Protein 7AL2 (pdb70)

B-factor: mean 61.24, std 10.61, range [46.55, 94.57]

Solvent-accessible surface area: 5671 Å² total; per-residue (Å²): 129,107,100,43,135,39,103,1,109,69,86,112,38,6,70,88,5,39,56,16,1,58,139,88,56,5,8,0,38,4,9,0,10,51,0,36,160,93,27,86,75,29,8,146,49,4,3,67,53,3,81,96,4,59,92,104,116,38,6,64,0,18,14,57,45,102,84,106,81,91,0,43,0,20,0,0,5,158,78,58,80,51,100,144,235,117,151,9,99,3,37,73,22,103,168

Secondary structure (DSSP, 8-state):
---EEE---SHHHHHHHHHIIIII---EEEE-HHHHHH-HHHHHHHHHHHHHHHHHH--EEEEEEEETTEEEEEEE-TT------/---TT-S-B-

InterPro domains:
  IPR038594 SepF-like superfamily [G3DSA:3.30.110.150] (62-149)

Structure (mmCIF, N/CA/C/O backbone):
data_7AL2
#
_entry.id   7AL2
#
_cell.length_a   64.847
_cell.length_b   64.847
_cell.length_c   107.924
_cell.angle_alpha   90
_cell.angle_beta   90
_cell.angle_gamma   120
#
_symmetry.space_group_name_H-M   'P 61 2 2'
#
loop_
_entity.id
_entity.type
_entity.pdbx_description
1 polymer 'Cell division protein SepF'
2 polymer 'Cell division protein FtsZ'
#
loop_
_atom_site.group_PDB
_atom_site.id
_atom_site.type_symbol
_atom_site.label_atom_id
_atom_site.label_alt_id
_atom_site.label_comp_id
_atom_site.label_asym_id
_atom_site.label_entity_id
_atom_site.label_seq_id
_atom_site.pdbx_PDB_ins_code
_atom_site.Cartn_x
_atom_site.Cartn_y
_atom_site.Cartn_z
_atom_site.occupancy
_atom_site.B_iso_or_equiv
_atom_site.auth_seq_id
_atom_site.auth_comp_id
_atom_site.auth_asym_id
_atom_site.auth_atom_id
_atom_site.pdbx_PDB_model_num
ATOM 1 N N . TYR A 1 12 ? 32.545 -23.072 -9.076 1 58.41 65 TYR A N 1
ATOM 2 C CA . TYR A 1 12 ? 31.586 -23.114 -7.954 1 59.46 65 TYR A CA 1
ATOM 3 C C . TYR A 1 12 ? 30.078 -23.213 -8.41 1 59.09 65 TYR A C 1
ATOM 4 O O . TYR A 1 12 ? 29.779 -23.613 -9.541 1 59.1 65 TYR A O 1
ATOM 6 N N . GLU A 1 13 ? 29.148 -22.914 -7.481 1 58 66 GLU A N 1
ATOM 7 C CA . GLU A 1 13 ? 27.719 -22.91 -7.718 1 57.4 66 GLU A CA 1
ATOM 8 C C . GLU A 1 13 ? 27.144 -21.632 -7.135 1 55.58 66 GLU A C 1
ATOM 9 O O . GLU A 1 13 ? 27.713 -21.053 -6.217 1 55.61 66 GLU A O 1
ATOM 15 N N . ILE A 1 14 ? 26.011 -21.195 -7.661 1 53.98 67 ILE A N 1
ATOM 16 C CA . ILE A 1 14 ? 25.264 -20.06 -7.13 1 52.79 67 ILE A CA 1
ATOM 17 C C . ILE A 1 14 ? 23.951 -20.7 -6.709 1 52.55 67 ILE A C 1
ATOM 18 O O . ILE A 1 14 ? 23.283 -21.309 -7.541 1 52.88 67 ILE A O 1
ATOM 23 N N . MET A 1 15 ? 23.619 -20.646 -5.42 1 51.93 68 MET A N 1
ATOM 24 C CA . MET A 1 15 ? 22.394 -21.253 -4.916 1 51.99 68 MET A CA 1
ATOM 25 C C . MET A 1 15 ? 21.254 -20.262 -4.945 1 51.88 68 MET A C 1
ATOM 26 O O . MET A 1 15 ? 21.464 -19.077 -4.766 1 51.61 68 MET A O 1
ATOM 31 N N . LEU A 1 16 ? 20.041 -20.743 -5.167 1 52.13 69 LEU A N 1
ATOM 32 C CA . LEU A 1 16 ? 18.863 -19.886 -5.269 1 52.55 69 LEU A CA 1
ATOM 33 C C . LEU A 1 16 ? 17.831 -20.382 -4.257 1 52.74 69 LEU A C 1
ATOM 34 O O . LEU A 1 16 ? 17.512 -21.56 -4.261 1 52.95 69 LEU A O 1
ATOM 39 N N . ILE A 1 17 ? 17.369 -19.521 -3.339 1 52.48 70 ILE A N 1
ATOM 40 C CA . ILE A 1 17 ? 16.464 -19.964 -2.279 1 52.58 70 ILE A CA 1
ATOM 41 C C . ILE A 1 17 ? 15.532 -18.86 -1.815 1 54.39 70 ILE A C 1
ATOM 42 O O . ILE A 1 17 ? 15.893 -17.69 -1.834 1 55.04 70 ILE A O 1
ATOM 47 N N . ARG A 1 18 ? 14.337 -19.23 -1.369 1 54.91 71 ARG A N 1
ATOM 48 C CA . ARG A 1 18 ? 13.417 -18.298 -0.742 1 55.87 71 ARG A CA 1
ATOM 49 C C . ARG A 1 18 ? 13.243 -18.836 0.686 1 56.43 71 ARG A C 1
ATOM 50 O O . ARG A 1 18 ? 12.404 -19.707 0.904 1 57.72 71 ARG A O 1
ATOM 58 N N . PRO A 1 19 ? 14.086 -18.424 1.644 1 55.63 72 PRO A N 1
ATOM 59 C CA . PRO A 1 19 ? 13.979 -18.977 3.009 1 55.66 72 PRO A CA 1
ATOM 60 C C . PRO A 1 19 ? 12.598 -18.886 3.676 1 56.01 72 PRO A C 1
ATOM 61 O O . PRO A 1 19 ? 11.911 -17.861 3.588 1 56.52 72 PRO A O 1
ATOM 65 N N . LYS A 1 20 ? 12.183 -19.985 4.324 1 55.53 73 LYS A N 1
ATOM 66 C CA . LYS A 1 20 ? 10.91 -20.054 5.035 1 55.98 73 LYS A CA 1
ATOM 67 C C . LYS A 1 20 ? 11.083 -20.398 6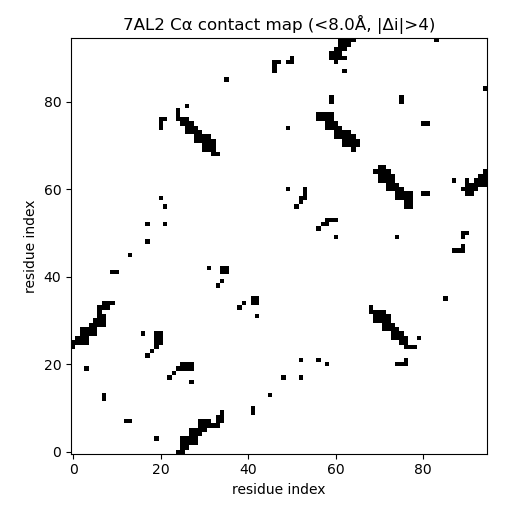.515 1 56.7 73 LYS A C 1
ATOM 68 O O . LYS A 1 20 ? 10.202 -20.085 7.327 1 57.96 73 LYS A O 1
ATOM 74 N N . THR A 1 21 ? 12.172 -21.104 6.868 1 55.54 74 THR A N 1
ATOM 75 C CA . THR A 1 21 ? 12.406 -21.554 8.237 1 55.06 74 THR A CA 1
ATOM 76 C C . THR A 1 21 ? 13.822 -21.168 8.728 1 55.05 74 THR A C 1
ATOM 77 O O . THR A 1 21 ? 14.634 -20.671 7.944 1 55.6 74 THR A O 1
ATOM 81 N N . ILE A 1 22 ? 14.121 -21.4 10.02 1 54.34 75 ILE A N 1
ATOM 82 C CA . ILE A 1 22 ? 15.459 -21.15 10.546 1 54.32 75 ILE A CA 1
ATOM 83 C C . ILE A 1 22 ? 16.476 -22.109 9.886 1 53.93 75 ILE A C 1
ATOM 84 O O . ILE A 1 22 ? 17.599 -21.69 9.614 1 54.08 75 ILE A O 1
ATOM 89 N N . ASP A 1 23 ? 16.058 -23.346 9.53 1 53.15 76 ASP A N 1
ATOM 90 C CA . ASP A 1 23 ? 16.939 -24.297 8.852 1 53.31 76 ASP A CA 1
ATOM 91 C C . ASP A 1 23 ? 17.419 -23.785 7.501 1 53.27 76 ASP A C 1
ATOM 92 O O . ASP A 1 23 ? 18.574 -24.032 7.144 1 53.94 76 ASP A O 1
ATOM 97 N N . ASP A 1 24 ? 16.556 -23.036 6.769 1 52.15 77 ASP A N 1
ATOM 98 C CA . ASP A 1 24 ? 16.907 -22.39 5.502 1 51.35 77 ASP A CA 1
ATOM 99 C C . ASP A 1 24 ? 17.9 -21.247 5.734 1 50.67 77 ASP A C 1
ATOM 100 O O . ASP A 1 24 ? 18.765 -21.018 4.901 1 50.83 77 ASP A O 1
ATOM 105 N N . ILE A 1 25 ? 17.787 -20.532 6.859 1 49.74 78 ILE A N 1
ATOM 106 C CA . ILE A 1 25 ? 18.726 -19.474 7.195 1 49.54 78 ILE A CA 1
ATOM 107 C C . ILE A 1 25 ? 20.095 -20.097 7.464 1 49.44 78 ILE A C 1
ATOM 108 O O . ILE A 1 25 ? 21.087 -19.646 6.895 1 49.56 78 ILE A O 1
ATOM 113 N N . ASN A 1 26 ? 20.133 -21.213 8.224 1 49.07 79 ASN A N 1
ATOM 114 C CA . ASN A 1 26 ? 21.377 -21.947 8.475 1 48.73 79 ASN A CA 1
ATOM 115 C C . ASN A 1 26 ? 21.972 -22.561 7.226 1 49.42 79 ASN A C 1
ATOM 116 O O . ASN A 1 26 ? 23.187 -22.736 7.162 1 50.32 79 ASN A O 1
ATOM 121 N N . TYR A 1 27 ? 21.129 -22.863 6.23 1 48.81 80 TYR A N 1
ATOM 122 C CA . TYR A 1 27 ? 21.547 -23.394 4.953 1 48.91 80 TYR A CA 1
ATOM 123 C C . TYR A 1 27 ? 22.378 -22.325 4.235 1 49.21 80 TYR A C 1
ATOM 124 O O . TYR A 1 27 ? 23.442 -22.633 3.704 1 49.77 80 TYR A O 1
ATOM 133 N N . VAL A 1 28 ? 21.893 -21.072 4.221 1 48.7 81 VAL A N 1
ATOM 134 C CA . VAL A 1 28 ? 22.554 -19.944 3.564 1 48.51 81 VAL A CA 1
ATOM 135 C C . VAL A 1 28 ? 23.88 -19.634 4.247 1 49.16 81 VAL A C 1
ATOM 136 O O . VAL A 1 28 ? 24.882 -19.425 3.569 1 50.08 81 VAL A O 1
ATOM 140 N N . VAL A 1 29 ? 23.919 -19.671 5.595 1 48.29 82 VAL A N 1
ATOM 141 C CA . VAL A 1 29 ? 25.15 -19.441 6.343 1 47.69 82 VAL A CA 1
ATOM 142 C C . VAL A 1 29 ? 26.22 -20.475 5.919 1 47.99 82 VAL A C 1
ATOM 143 O O . VAL A 1 29 ? 27.36 -20.126 5.605 1 48.02 82 VAL A O 1
ATOM 147 N N . ASP A 1 30 ? 25.799 -21.733 5.826 1 47.72 83 ASP A N 1
ATOM 148 C CA . ASP A 1 30 ? 26.675 -22.81 5.456 1 47.83 83 ASP A CA 1
ATOM 149 C C . ASP A 1 30 ? 27.152 -22.747 3.976 1 48.26 83 ASP A C 1
ATOM 150 O O . ASP A 1 30 ? 28.272 -23.164 3.715 1 48.83 83 ASP A O 1
ATOM 155 N N . GLN A 1 31 ? 26.329 -22.275 3.02 1 47.76 84 GLN A N 1
ATOM 156 C CA . GLN A 1 31 ? 26.756 -22.205 1.618 1 47.76 84 GLN A CA 1
ATOM 157 C C . GLN A 1 31 ? 27.826 -21.111 1.476 1 48.95 84 GLN A C 1
ATOM 158 O O . GLN A 1 31 ? 28.893 -21.342 0.899 1 49.31 84 GLN A O 1
ATOM 164 N N . VAL A 1 32 ? 27.545 -19.932 2.039 1 48.78 85 VAL A N 1
ATOM 165 C CA . VAL A 1 32 ? 28.456 -18.809 1.995 1 49.01 85 VAL A CA 1
ATOM 166 C C . VAL A 1 32 ? 29.754 -19.124 2.74 1 50.05 85 VAL A C 1
ATOM 167 O O . VAL A 1 32 ? 30.833 -18.961 2.166 1 50.91 85 VAL A O 1
ATOM 171 N N . LEU A 1 33 ? 29.661 -19.612 4 1 49.57 86 LEU A N 1
ATOM 172 C CA . LEU A 1 33 ? 30.848 -19.818 4.823 1 49.41 86 LEU A CA 1
ATOM 173 C C . LEU A 1 33 ? 31.572 -21.152 4.672 1 50.03 86 LEU A C 1
ATOM 174 O O . LEU A 1 33 ? 32.797 -21.154 4.8 1 50.25 86 LEU A O 1
ATOM 179 N N . GLU A 1 34 ? 30.873 -22.268 4.446 1 50.37 87 GLU A N 1
ATOM 180 C CA . GLU A 1 34 ? 31.563 -23.566 4.335 1 51.67 87 GLU A CA 1
ATOM 181 C C . GLU A 1 34 ? 31.869 -23.959 2.901 1 52.85 87 GLU A C 1
ATOM 182 O O . GLU A 1 34 ? 32.975 -24.442 2.617 1 53.42 87 GLU A O 1
ATOM 188 N N . GLU A 1 35 ? 30.882 -23.782 2.003 1 52.56 88 GLU A N 1
ATOM 189 C CA . GLU A 1 35 ? 31.032 -24.121 0.59 1 52.61 88 GLU A CA 1
ATOM 190 C C . GLU A 1 35 ? 31.62 -23.001 -0.256 1 52.86 88 GLU A C 1
ATOM 191 O O . GLU A 1 35 ? 32.01 -23.263 -1.401 1 53.38 88 GLU A O 1
ATOM 197 N N . SER A 1 36 ? 31.636 -21.753 0.271 1 52.24 89 SER A N 1
ATOM 198 C CA . SER A 1 36 ? 32.078 -20.559 -0.442 1 52.23 89 SER A CA 1
ATOM 199 C C . SER A 1 36 ? 31.31 -20.387 -1.745 1 51.56 89 SER A C 1
ATOM 200 O O . SER A 1 36 ? 31.887 -20.057 -2.773 1 52.2 89 SER A O 1
ATOM 203 N N . ASN A 1 37 ? 29.998 -20.614 -1.69 1 50.26 90 ASN A N 1
ATOM 204 C CA . ASN A 1 37 ? 29.11 -20.466 -2.822 1 49.44 90 ASN A CA 1
ATOM 205 C C . ASN A 1 37 ? 28.268 -19.212 -2.633 1 48.69 90 ASN A C 1
ATOM 206 O O . ASN A 1 37 ? 27.664 -19.036 -1.575 1 48.32 90 ASN A O 1
ATOM 211 N N . PRO A 1 38 ? 28.141 -18.369 -3.677 1 47.83 91 PRO A N 1
ATOM 212 C CA . PRO A 1 38 ? 27.206 -17.238 -3.579 1 47.27 91 PRO A CA 1
ATOM 213 C C . PRO A 1 38 ? 25.757 -17.748 -3.47 1 47.36 91 PRO A C 1
ATOM 214 O O . PRO A 1 38 ? 25.436 -18.838 -3.944 1 47.11 91 PRO A O 1
ATOM 218 N N . VAL A 1 39 ? 24.889 -16.986 -2.798 1 47.51 92 VAL A N 1
ATOM 219 C CA . VAL A 1 39 ? 23.484 -17.364 -2.646 1 48.1 92 VAL A CA 1
ATOM 220 C C . VAL A 1 39 ? 22.625 -16.204 -3.088 1 48.05 92 VAL A C 1
ATOM 221 O O . VAL A 1 39 ? 22.832 -15.082 -2.618 1 48.38 92 VAL A O 1
ATOM 225 N N . ILE A 1 40 ? 21.667 -16.459 -3.978 1 47.48 93 ILE A N 1
ATOM 226 C CA . ILE A 1 40 ? 20.673 -15.475 -4.386 1 47.81 93 ILE A CA 1
ATOM 227 C C . ILE A 1 40 ? 19.447 -15.867 -3.59 1 48.41 93 ILE A C 1
ATOM 228 O O . ILE A 1 40 ? 18.951 -16.987 -3.752 1 48.91 93 ILE A O 1
ATOM 233 N N . LEU A 1 41 ? 19.016 -15.011 -2.664 1 48.33 94 LEU A N 1
ATOM 234 C CA . LEU A 1 41 ? 17.899 -15.347 -1.807 1 49.01 94 LEU A CA 1
ATOM 235 C C . LEU A 1 41 ? 16.807 -14.299 -1.786 1 50.27 94 LEU A C 1
ATOM 236 O O . LEU A 1 41 ? 17.065 -13.1 -1.824 1 50.36 94 LEU A O 1
ATOM 241 N N . ASP A 1 42 ? 15.565 -14.774 -1.762 1 51.1 95 ASP A N 1
ATOM 242 C CA . ASP A 1 42 ? 14.391 -13.928 -1.692 1 52.45 95 ASP A CA 1
ATOM 243 C C . ASP A 1 42 ? 13.906 -13.916 -0.229 1 52.94 95 ASP A C 1
ATOM 244 O O . ASP A 1 42 ? 13.434 -14.928 0.272 1 53.15 95 ASP A O 1
ATOM 249 N N . LEU A 1 43 ? 14.01 -12.774 0.444 1 53.25 96 LEU A N 1
ATOM 250 C CA . LEU A 1 43 ? 13.592 -12.654 1.841 1 54.14 96 LEU A CA 1
ATOM 251 C C . LEU A 1 43 ? 12.137 -12.217 2.017 1 55.68 96 LEU A C 1
ATOM 252 O O . LEU A 1 43 ? 11.772 -11.809 3.117 1 55.85 96 LEU A O 1
ATOM 257 N N . SER A 1 44 ? 11.314 -12.287 0.962 1 56.66 97 SER A N 1
ATOM 258 C CA . SER A 1 44 ? 9.924 -11.848 1.042 1 58.36 97 SER A CA 1
ATOM 259 C C . SER A 1 44 ? 9.06 -12.724 1.929 1 59.56 97 SER A C 1
ATOM 260 O O . SER A 1 44 ? 8.171 -12.201 2.599 1 60.03 97 SER A O 1
ATOM 263 N N . PHE A 1 45 ? 9.286 -14.051 1.928 1 60.25 98 PHE A N 1
ATOM 264 C CA . PHE A 1 45 ? 8.48 -14.946 2.764 1 61.26 98 PHE A CA 1
ATOM 265 C C . PHE A 1 45 ? 8.733 -14.645 4.233 1 62.24 98 PHE A C 1
ATOM 266 O O . PHE A 1 45 ? 7.766 -14.437 4.958 1 62.44 98 PHE A O 1
ATOM 274 N N . LEU A 1 46 ? 10.019 -14.58 4.664 1 62.66 99 LEU A N 1
ATOM 275 C CA . LEU A 1 46 ? 10.361 -14.275 6.056 1 63.65 99 LEU A CA 1
ATOM 276 C C . LEU A 1 46 ? 9.837 -12.901 6.457 1 65.42 99 LEU A C 1
ATOM 277 O O . LEU A 1 46 ? 9.276 -12.749 7.536 1 65.42 99 LEU A O 1
ATOM 282 N N . GLU A 1 47 ? 9.998 -11.91 5.581 1 66.65 100 GLU A N 1
ATOM 283 C CA . GLU A 1 47 ? 9.54 -10.555 5.831 1 68.75 100 GLU A CA 1
ATOM 284 C C . GLU A 1 47 ? 8.063 -10.47 6.219 1 71.04 100 GLU A C 1
ATOM 285 O O . GLU A 1 47 ? 7.745 -9.807 7.213 1 71.82 100 GLU A O 1
ATOM 291 N N . LYS A 1 48 ? 7.166 -11.156 5.48 1 71.95 101 LYS A N 1
ATOM 292 C CA . LYS A 1 48 ? 5.74 -11.082 5.799 1 73.71 101 LYS A CA 1
ATOM 293 C C . LYS A 1 48 ? 5.224 -12.202 6.713 1 74.18 101 LYS A C 1
ATOM 294 O O . LYS A 1 48 ? 4.14 -12.045 7.277 1 74.5 101 LYS A O 1
ATOM 300 N N . GLU A 1 49 ? 5.956 -13.323 6.853 1 73.81 102 GLU A N 1
ATOM 301 C CA . GLU A 1 49 ? 5.474 -14.427 7.688 1 73.98 102 GLU A CA 1
ATOM 302 C C . GLU A 1 49 ? 6.106 -14.456 9.066 1 73.56 102 GLU A C 1
ATOM 303 O O . GLU A 1 49 ? 5.423 -14.751 10.049 1 73.82 102 GLU A O 1
ATOM 309 N N . SER A 1 50 ? 7.407 -14.182 9.145 1 72.62 103 SER A N 1
ATOM 310 C CA . SER A 1 50 ? 8.098 -14.182 10.427 1 72.05 103 SER A CA 1
ATOM 311 C C . SER A 1 50 ? 9.02 -13.002 10.543 1 71.76 103 SER A C 1
ATOM 312 O O . SER A 1 50 ? 10.181 -13.094 10.147 1 72.06 103 SER A O 1
ATOM 315 N N . PRO A 1 51 ? 8.537 -11.876 11.083 1 71.2 104 PRO A N 1
ATOM 316 C CA . PRO A 1 51 ? 9.429 -10.717 11.266 1 70.76 104 PRO A CA 1
ATOM 317 C C . PRO A 1 51 ? 10.63 -11.033 12.171 1 69.88 104 PRO A C 1
ATOM 318 O O . PRO A 1 51 ? 11.683 -10.418 12.038 1 70.13 104 PRO A O 1
ATOM 322 N N . ALA A 1 52 ? 10.477 -12.011 13.072 1 68.73 105 ALA A N 1
ATOM 323 C CA . ALA A 1 52 ? 11.536 -12.426 13.973 1 67.8 105 ALA A CA 1
ATOM 324 C C . ALA A 1 52 ? 12.636 -13.13 13.179 1 66.62 105 ALA A C 1
ATOM 325 O O . ALA A 1 52 ? 13.801 -12.778 13.333 1 66.76 105 ALA A O 1
ATOM 327 N N . ASN A 1 53 ? 12.27 -14.042 12.259 1 65.32 106 ASN A N 1
ATOM 328 C CA . ASN A 1 53 ? 13.26 -14.722 11.413 1 64.24 106 ASN A CA 1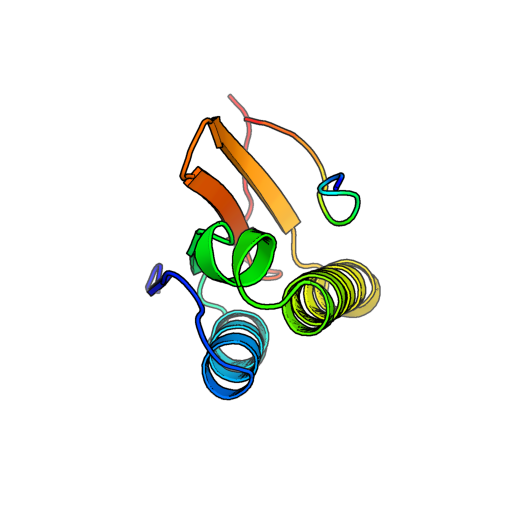
ATOM 329 C C . ASN A 1 53 ? 13.833 -13.843 10.316 1 62.9 106 ASN A C 1
ATOM 330 O O . ASN A 1 53 ? 14.925 -14.122 9.843 1 62.33 106 ASN A O 1
ATOM 335 N N . PHE A 1 54 ? 13.125 -12.781 9.922 1 62.61 107 PHE A N 1
ATOM 336 C CA . PHE A 1 54 ? 13.645 -11.839 8.933 1 62.68 107 PHE A CA 1
ATOM 337 C C . PHE A 1 54 ? 14.786 -11.04 9.619 1 62.69 107 PHE A C 1
ATOM 338 O O . PHE A 1 54 ? 15.852 -10.877 9.034 1 62.75 107 PHE A O 1
ATOM 346 N N . LYS A 1 55 ? 14.565 -10.574 10.8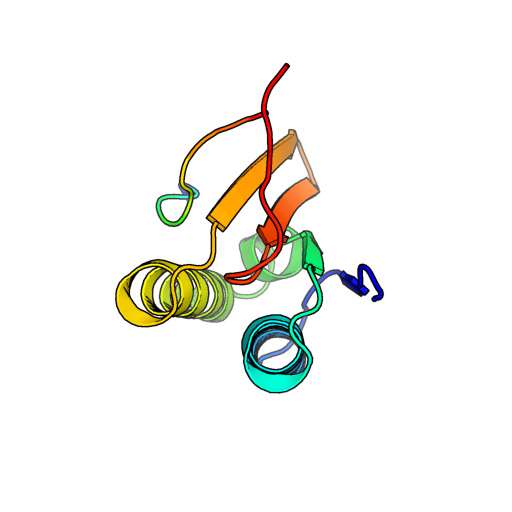7 1 62.27 108 LYS A N 1
ATOM 347 C CA . LYS A 1 55 ? 15.582 -9.857 11.638 1 62.61 108 LYS A CA 1
ATOM 348 C C . LYS A 1 55 ? 16.801 -10.785 11.857 1 61.99 108 LYS A C 1
ATOM 349 O O . LYS A 1 55 ? 17.945 -10.366 11.676 1 61.96 108 LYS A O 1
ATOM 355 N N . LEU A 1 56 ? 16.536 -12.052 12.193 1 61.03 109 LEU A N 1
ATOM 356 C CA . LEU A 1 56 ? 17.556 -13.06 12.404 1 60.67 109 LEU A CA 1
ATOM 357 C C . LEU A 1 56 ? 18.401 -13.249 11.137 1 59.17 109 LEU A C 1
ATOM 358 O O . LEU A 1 56 ? 19.634 -13.207 11.219 1 59.15 109 LEU A O 1
ATOM 363 N N . ALA A 1 57 ? 17.74 -13.394 9.964 1 57.6 110 ALA A N 1
ATOM 364 C CA . ALA A 1 57 ? 18.406 -13.536 8.672 1 56.48 110 ALA A CA 1
ATOM 365 C C . ALA A 1 57 ? 19.33 -12.344 8.403 1 55.66 110 ALA A C 1
ATOM 366 O O . ALA A 1 57 ? 20.483 -12.545 8.036 1 55.58 110 ALA A O 1
ATOM 368 N N . GLY A 1 58 ? 18.85 -11.135 8.668 1 55.19 111 GLY A N 1
ATOM 369 C CA . GLY A 1 58 ? 19.635 -9.925 8.495 1 55.78 111 GLY A CA 1
ATOM 370 C C . GLY A 1 58 ? 20.826 -9.836 9.425 1 56.76 111 GLY A C 1
ATOM 371 O O . GLY A 1 58 ? 21.887 -9.357 9.024 1 57.07 111 GLY A O 1
ATOM 372 N N . GLU A 1 59 ? 20.675 -10.308 10.681 1 56.97 112 GLU A N 1
ATOM 373 C CA . GLU A 1 59 ? 21.774 -10.322 11.649 1 57.13 112 GLU A CA 1
ATOM 374 C C . GLU A 1 59 ? 22.867 -11.255 11.132 1 57.24 112 GLU A C 1
ATOM 375 O O . GLU A 1 59 ? 24.033 -10.867 11.119 1 57.62 112 GLU A O 1
ATOM 381 N N . LYS A 1 60 ? 22.479 -12.437 10.606 1 56.49 113 LYS A N 1
ATOM 382 C CA . LYS A 1 60 ? 23.422 -13.401 10.036 1 56 113 LYS A CA 1
ATOM 383 C C . LYS A 1 60 ? 24.211 -12.816 8.866 1 56.03 113 LYS A C 1
ATOM 384 O O . LYS A 1 60 ? 25.4 -13.109 8.721 1 56.27 113 LYS A O 1
ATOM 390 N N . ILE A 1 61 ? 23.553 -12.004 8.026 1 55.55 114 ILE A N 1
ATOM 391 C CA . ILE A 1 61 ? 24.205 -11.356 6.888 1 55.11 114 ILE A CA 1
ATOM 392 C C . ILE A 1 61 ? 25.168 -10.271 7.395 1 56 114 ILE A C 1
ATOM 393 O O . ILE A 1 61 ? 26.266 -10.161 6.873 1 56.69 114 ILE A O 1
ATOM 398 N N . LYS A 1 62 ? 24.796 -9.522 8.437 1 56.27 115 LYS A N 1
ATOM 399 C CA . LYS A 1 62 ? 25.678 -8.51 9.015 1 57.7 115 LYS A CA 1
ATOM 400 C C . LYS A 1 62 ? 26.946 -9.168 9.58 1 59.03 115 LYS A C 1
ATOM 401 O O . LYS A 1 62 ? 28.04 -8.657 9.339 1 59.88 115 LYS A O 1
ATOM 407 N N . GLN A 1 63 ? 26.806 -10.291 10.318 1 58.83 116 GLN A N 1
ATOM 408 C CA . GLN A 1 63 ? 27.941 -11.02 10.892 1 59.44 116 GLN A CA 1
ATOM 409 C C . GLN A 1 63 ? 28.869 -11.572 9.786 1 58.71 116 GLN A C 1
ATOM 410 O O . GLN A 1 63 ? 30.09 -11.501 9.921 1 58.51 116 GLN A O 1
ATOM 416 N N . MET A 1 64 ? 28.287 -12.103 8.691 1 58.1 117 MET A N 1
ATOM 417 C CA . MET A 1 64 ? 29.051 -12.655 7.565 1 57.89 117 MET A CA 1
ATOM 418 C C . MET A 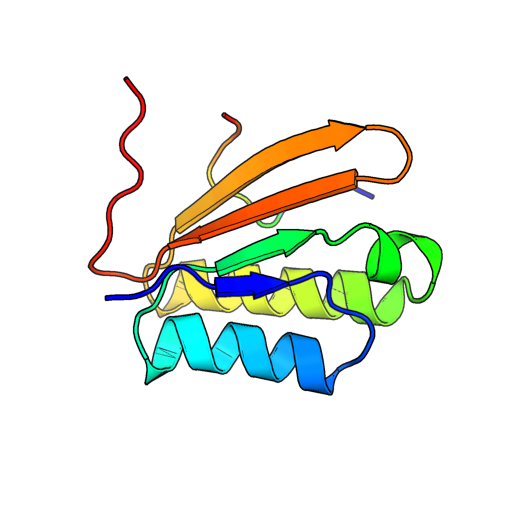1 64 ? 29.913 -11.587 6.91 1 58.33 117 MET A C 1
ATOM 419 O O . MET A 1 64 ? 31.086 -11.827 6.64 1 58.49 117 MET A O 1
ATOM 424 N N . ARG A 1 65 ? 29.356 -10.398 6.7 1 58.49 118 ARG A N 1
ATOM 425 C CA . ARG A 1 65 ? 30.09 -9.301 6.095 1 59.56 118 ARG A CA 1
ATOM 426 C C . ARG A 1 65 ? 31.112 -8.718 7.06 1 61.07 118 ARG A C 1
ATO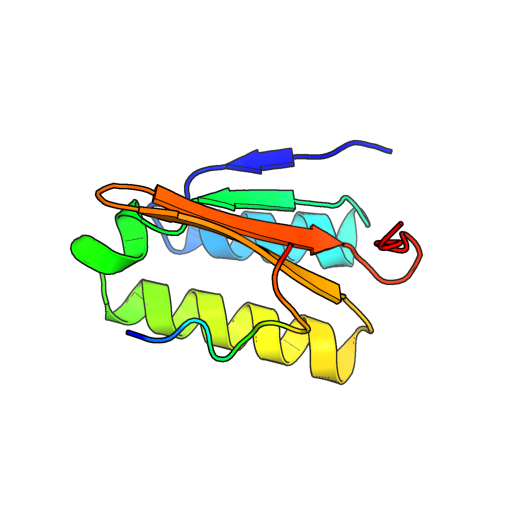M 427 O O . ARG A 1 65 ? 32.236 -8.433 6.659 1 62.14 118 ARG A O 1
ATOM 435 N N . SER A 1 66 ? 30.742 -8.548 8.325 1 61.2 119 SER A 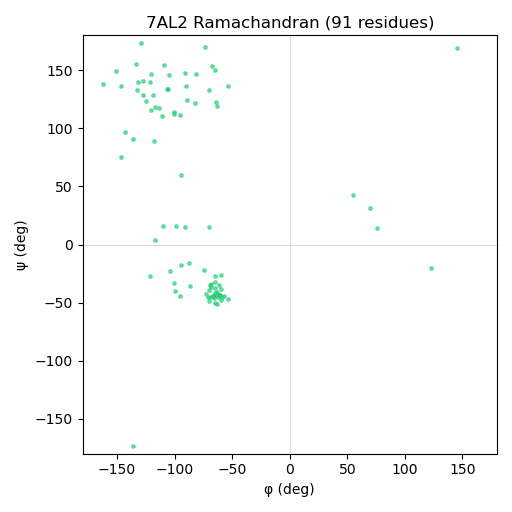N 1
ATOM 436 C CA . SER A 1 66 ? 31.646 -7.984 9.321 1 62.02 119 SER A CA 1
ATOM 437 C C . SER A 1 66 ? 32.851 -8.864 9.639 1 61.62 119 SER A C 1
ATOM 438 O O . SER A 1 66 ? 33.956 -8.35 9.768 1 61.4 119 SER A O 1
ATOM 441 N N . ASN A 1 67 ? 32.638 -10.174 9.814 1 61.26 120 ASN A N 1
ATOM 442 C CA . ASN A 1 67 ? 33.715 -11.068 10.236 1 60.94 120 ASN A CA 1
ATOM 443 C C . ASN A 1 67 ? 34.316 -11.944 9.157 1 59.73 120 ASN A C 1
ATOM 444 O O . ASN A 1 67 ? 35.455 -12.372 9.326 1 59.92 120 ASN A O 1
ATOM 449 N N . TYR A 1 68 ? 33.587 -12.214 8.062 1 58.31 121 TYR A N 1
ATOM 450 C CA . TYR A 1 68 ? 34.101 -13.131 7.049 1 57.39 121 TYR A CA 1
ATOM 451 C C . TYR A 1 68 ? 34.339 -12.537 5.661 1 57.33 121 TYR A C 1
ATOM 452 O O . TYR A 1 68 ? 34.745 -13.274 4.767 1 58.02 121 TYR A O 1
ATOM 461 N N . GLY A 1 69 ? 34.14 -11.236 5.494 1 56.59 122 GLY A N 1
ATOM 462 C CA . GLY A 1 69 ? 34.359 -10.575 4.209 1 56.37 122 GLY A CA 1
ATOM 463 C C . GLY A 1 69 ? 33.363 -10.911 3.102 1 56.03 122 GLY A C 1
ATOM 464 O O . GLY A 1 69 ? 33.727 -10.943 1.923 1 56.17 122 GLY A O 1
ATOM 465 N N . ALA A 1 70 ? 32.108 -11.2 3.465 1 55.22 123 ALA A N 1
ATOM 466 C CA . ALA A 1 70 ? 31.085 -11.481 2.47 1 54.74 123 ALA A CA 1
ATOM 467 C C . ALA A 1 70 ? 30.55 -10.136 1.936 1 55.06 123 ALA A C 1
ATOM 468 O O . ALA A 1 70 ? 30.514 -9.164 2.68 1 55.65 123 ALA A O 1
ATOM 470 N N . GLU A 1 71 ? 30.153 -10.063 0.656 1 54.35 124 GLU A N 1
ATOM 471 C CA . GLU A 1 71 ? 29.501 -8.868 0.127 1 54.17 124 GLU A CA 1
ATOM 472 C C . GLU A 1 71 ? 28.012 -9.211 -0.01 1 53.82 124 GLU A C 1
ATOM 473 O O . GLU A 1 71 ? 27.662 -10.361 -0.281 1 53.86 124 GLU A O 1
ATOM 479 N N . ALA A 1 72 ? 27.131 -8.237 0.202 1 53.51 125 ALA A N 1
ATOM 480 C CA . ALA A 1 72 ? 25.689 -8.442 0.047 1 53.49 125 ALA A CA 1
ATOM 481 C C . ALA A 1 72 ? 25.107 -7.289 -0.772 1 54.11 125 ALA A C 1
ATOM 482 O O . ALA A 1 72 ? 25.419 -6.121 -0.522 1 54.61 125 ALA A O 1
ATOM 484 N N . LEU A 1 73 ? 24.292 -7.611 -1.765 1 53.96 126 LEU A N 1
ATOM 485 C CA . LEU A 1 73 ? 23.73 -6.605 -2.651 1 54.53 126 LEU A CA 1
ATOM 486 C C . LEU A 1 73 ? 22.252 -6.798 -2.799 1 55.27 126 LEU A C 1
ATOM 487 O O . LEU A 1 73 ? 21.805 -7.927 -2.963 1 55.84 126 LEU A O 1
ATOM 492 N N . LEU A 1 74 ? 21.489 -5.709 -2.809 1 55.36 127 LEU A N 1
ATOM 493 C CA . LEU A 1 74 ? 20.059 -5.788 -3.042 1 55.96 127 LEU A CA 1
ATOM 494 C C . LEU A 1 74 ? 19.889 -5.69 -4.545 1 57.36 127 LEU A C 1
ATOM 495 O O . LEU A 1 74 ? 20.396 -4.767 -5.173 1 57.45 127 LEU A O 1
ATOM 500 N N . LEU A 1 75 ? 19.231 -6.676 -5.13 1 58.34 128 LEU A N 1
ATOM 501 C CA . LEU A 1 75 ? 19.039 -6.746 -6.56 1 59.71 128 LEU A CA 1
ATOM 502 C C . LEU A 1 75 ? 17.654 -6.271 -6.986 1 62.59 128 LEU A C 1
ATOM 503 O O . LEU A 1 75 ? 17.503 -5.754 -8.097 1 63.06 128 LEU A O 1
ATOM 508 N N . SER A 1 76 ? 16.635 -6.498 -6.147 1 64.37 129 SER A N 1
ATOM 509 C CA . SER A 1 76 ? 15.263 -6.174 -6.527 1 66.7 129 SER A CA 1
ATOM 510 C C . SER A 1 76 ? 14.353 -6.107 -5.323 1 69.18 129 SER A C 1
ATOM 511 O O . SER A 1 76 ? 14.435 -6.964 -4.456 1 69.48 129 SER A O 1
ATOM 514 N N . ARG A 1 77 ? 13.463 -5.123 -5.277 1 71.29 130 ARG A N 1
ATOM 515 C CA . ARG A 1 77 ? 12.551 -4.961 -4.143 1 73.9 130 ARG A CA 1
ATOM 516 C C . ARG A 1 77 ? 11.17 -4.481 -4.57 1 76.22 130 ARG A C 1
ATOM 517 O O . ARG A 1 77 ? 10.963 -3.281 -4.758 1 76.67 130 ARG A O 1
ATOM 525 N N . CYS A 1 78 ? 10.228 -5.405 -4.719 1 77.67 131 CYS A N 1
ATOM 526 C CA . CYS A 1 78 ? 8.854 -5.044 -5.09 1 80.15 131 CYS A CA 1
ATOM 527 C C . CYS A 1 78 ? 7.826 -5.842 -4.222 1 81.35 131 CYS A C 1
ATOM 528 O O . CYS A 1 78 ? 8.24 -6.536 -3.278 1 81.71 131 CYS A O 1
ATOM 531 N N . ASN A 1 79 ? 6.499 -5.75 -4.519 1 81.33 132 ASN A N 1
ATOM 532 C CA . ASN A 1 79 ? 5.507 -6.545 -3.789 1 81.75 132 ASN A CA 1
ATOM 533 C C . ASN A 1 79 ? 5.784 -8.044 -4.074 1 81.7 132 ASN A C 1
ATOM 534 O O . ASN A 1 79 ? 5.939 -8.432 -5.238 1 82.4 132 ASN A O 1
ATOM 536 N N . ASP A 1 80 ? 6.002 -8.821 -2.995 1 80.27 133 ASP A N 1
ATOM 537 C CA . ASP A 1 80 ? 6.297 -10.259 -2.964 1 78.72 133 ASP A CA 1
ATOM 538 C C . ASP A 1 80 ? 7.723 -10.619 -3.358 1 76 133 ASP A C 1
ATOM 539 O O . ASP A 1 80 ? 8.002 -11.803 -3.537 1 76.94 133 ASP A O 1
ATOM 541 N N . LYS A 1 81 ? 8.646 -9.645 -3.415 1 72.6 134 LYS A N 1
ATOM 542 C CA . LYS A 1 81 ? 10.05 -9.946 -3.734 1 69.49 134 LYS A CA 1
ATOM 543 C C . LYS A 1 81 ? 11.006 -9.007 -3.005 1 64.89 134 LYS A C 1
ATOM 544 O O . LYS A 1 81 ? 10.766 -7.81 -2.953 1 64.98 134 LYS A O 1
ATOM 550 N N . ASN A 1 82 ? 12.085 -9.55 -2.454 1 61.2 135 ASN A N 1
ATOM 551 C CA . ASN A 1 82 ? 13.142 -8.825 -1.747 1 58.23 135 ASN A CA 1
ATOM 552 C C . ASN A 1 82 ? 14.427 -9.611 -2.062 1 55.58 135 ASN A C 1
ATOM 553 O O . ASN A 1 82 ? 14.89 -10.395 -1.237 1 55.29 135 ASN A O 1
ATOM 558 N N . LEU A 1 83 ? 14.954 -9.46 -3.288 1 53.43 136 LEU A N 1
ATOM 559 C CA . LEU A 1 83 ? 16.085 -10.25 -3.764 1 52.15 136 LEU A CA 1
ATOM 560 C C . LEU A 1 83 ? 17.424 -9.752 -3.332 1 51.2 136 LEU A C 1
ATOM 561 O O . LEU A 1 83 ? 17.814 -8.655 -3.706 1 51.56 136 LEU A O 1
ATOM 566 N N . ILE A 1 84 ? 18.168 -10.588 -2.64 1 49.79 137 ILE A N 1
ATOM 567 C CA . ILE A 1 84 ? 19.5 -10.258 -2.165 1 49.65 137 ILE A CA 1
ATOM 568 C C . ILE A 1 84 ? 20.524 -11.259 -2.743 1 48.77 137 ILE A C 1
ATOM 569 O O . ILE A 1 84 ? 20.202 -12.433 -2.912 1 48.49 137 ILE A O 1
ATOM 574 N N . ILE A 1 85 ? 21.755 -10.807 -3.019 1 48.06 138 ILE A N 1
ATOM 575 C CA . ILE A 1 85 ? 22.815 -11.728 -3.401 1 48.1 138 ILE A CA 1
ATOM 576 C C . ILE A 1 85 ? 23.919 -11.623 -2.361 1 48.4 138 ILE A C 1
ATOM 577 O O . ILE A 1 85 ? 24.331 -10.519 -1.994 1 47.96 138 ILE A O 1
ATOM 582 N N . ILE A 1 86 ? 24.342 -12.772 -1.835 1 48.42 139 ILE A N 1
ATOM 583 C CA . ILE A 1 86 ? 25.427 -12.805 -0.875 1 48.9 139 ILE A CA 1
ATOM 584 C C . ILE A 1 86 ? 26.605 -13.524 -1.54 1 49.63 139 ILE A C 1
ATOM 585 O O . ILE A 1 86 ? 26.486 -14.691 -1.884 1 49.53 139 ILE A O 1
ATOM 590 N N . ALA A 1 87 ? 27.73 -12.832 -1.72 1 49.9 140 ALA A N 1
ATOM 591 C CA . ALA A 1 87 ? 28.922 -13.441 -2.288 1 50.59 140 ALA A CA 1
ATOM 592 C C . ALA A 1 87 ? 29.916 -13.656 -1.165 1 50.93 140 ALA A C 1
ATOM 593 O O . ALA A 1 87 ? 30.15 -12.749 -0.362 1 50.84 140 ALA A O 1
ATOM 595 N N . PRO A 1 88 ? 30.524 -14.843 -1.092 1 50.97 141 PRO A N 1
ATOM 596 C CA . PRO A 1 88 ? 31.545 -15.063 -0.059 1 51.55 141 PRO A CA 1
ATOM 597 C C . PRO A 1 88 ? 32.861 -14.331 -0.374 1 53.08 141 PRO A C 1
ATOM 598 O O . PRO A 1 88 ? 33.058 -13.845 -1.481 1 53.58 141 PRO A O 1
ATOM 602 N N . LYS A 1 89 ? 33.807 -14.283 0.585 1 54.03 142 LYS A N 1
ATOM 603 C CA . LYS A 1 89 ? 35.158 -13.736 0.385 1 55.3 142 LYS A CA 1
ATOM 604 C C . LYS A 1 89 ? 35.792 -14.66 -0.68 1 55.91 142 LYS A C 1
ATOM 605 O O . LYS A 1 89 ? 35.75 -15.893 -0.512 1 57.44 142 LYS A O 1
ATOM 611 N N . GLY A 1 90 ? 36.157 -14.101 -1.817 1 54.35 143 GLY A N 1
ATOM 612 C CA . GLY A 1 90 ? 36.675 -14.915 -2.907 1 54.06 143 GLY A CA 1
ATOM 613 C C . GLY A 1 90 ? 35.894 -14.762 -4.19 1 54.11 143 GLY A C 1
ATOM 614 O O . GLY A 1 90 ? 36.392 -15.11 -5.258 1 5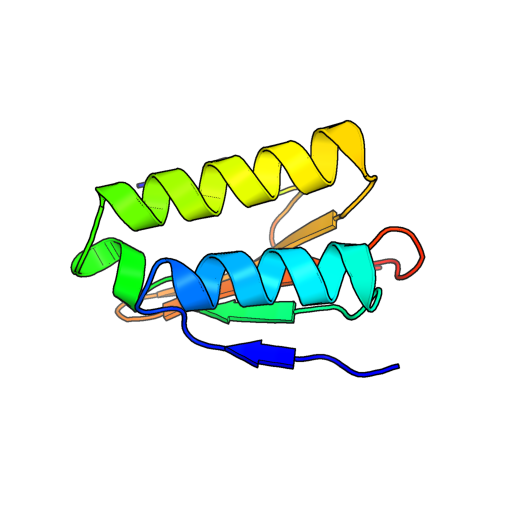4.67 143 GLY A O 1
ATOM 615 N N . VAL A 1 91 ? 34.647 -14.284 -4.1 1 53.44 144 VAL A N 1
ATOM 616 C CA . VAL A 1 91 ? 33.832 -13.987 -5.259 1 52.9 144 VAL A CA 1
ATOM 617 C C . VAL A 1 91 ? 33.502 -12.505 -5.156 1 53.24 144 VAL A C 1
ATOM 618 O O . VAL A 1 91 ? 32.879 -12.062 -4.194 1 53.4 144 VAL A O 1
ATOM 622 N N . SER A 1 92 ? 33.987 -11.728 -6.103 1 53.66 145 SER A N 1
ATOM 623 C CA . SER A 1 92 ? 33.737 -10.293 -6.135 1 54.14 145 SER A CA 1
ATOM 624 C C . SER A 1 92 ? 32.488 -9.955 -6.923 1 54.4 145 SER A C 1
ATOM 625 O O . SER A 1 92 ? 32.289 -10.488 -8.015 1 54.18 145 SER A O 1
ATOM 628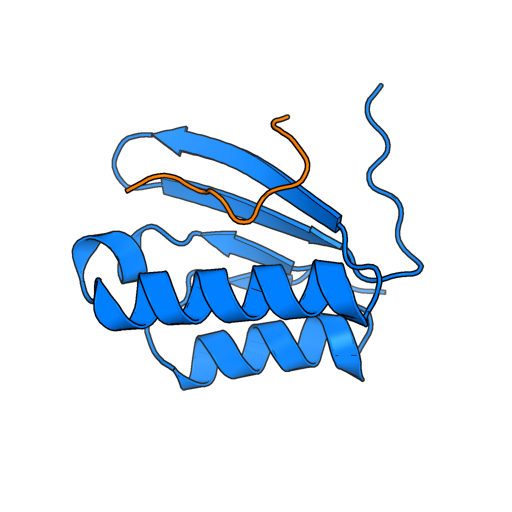 N N . LEU A 1 93 ? 31.666 -9.037 -6.385 1 54.52 146 LEU A N 1
ATOM 629 C CA . LEU A 1 93 ? 30.51 -8.486 -7.081 1 54.72 146 LEU A CA 1
ATOM 630 C C . LEU A 1 93 ? 31.059 -7.216 -7.685 1 56.24 146 LEU A C 1
ATOM 631 O O . LEU A 1 93 ? 31.509 -6.329 -6.964 1 56.48 146 LEU A O 1
ATOM 636 N N . VAL A 1 94 ? 31.173 -7.195 -9 1 57.43 147 VAL A N 1
ATOM 637 C CA . VAL A 1 94 ? 31.762 -6.078 -9.689 1 59.46 147 VAL A CA 1
ATOM 638 C C . VAL A 1 94 ? 30.728 -5.315 -10.488 1 62.9 147 VAL A C 1
ATOM 639 O O . VAL A 1 94 ? 30.213 -5.816 -11.491 1 62.85 147 VAL A O 1
ATOM 643 N N . ARG A 1 95 ? 30.432 -4.093 -10.026 1 65.41 148 ARG A N 1
ATOM 644 C CA . ARG A 1 95 ? 29.515 -3.146 -10.649 1 68.15 148 ARG A CA 1
ATOM 645 C C . ARG A 1 95 ? 30.168 -2.648 -11.911 1 70.61 148 ARG A C 1
ATOM 646 O O . ARG A 1 95 ? 31.329 -2.264 -11.884 1 71.18 148 ARG A O 1
ATOM 654 N N . LYS A 1 96 ? 29.431 -2.628 -13.013 1 72.05 149 LYS A N 1
ATOM 655 C CA . LYS A 1 96 ? 29.949 -2.167 -14.286 1 73.78 149 LYS A CA 1
ATOM 656 C C . LYS A 1 96 ? 28.954 -1.244 -15 1 75.6 149 LYS A C 1
ATOM 657 O O . LYS A 1 96 ? 28.986 -1.17 -16.26 1 76.36 149 LYS A O 1
ATOM 664 N N . GLN B 2 1 ? 10.689 -1.822 7.156 1 74.52 368 GLN B N 1
ATOM 665 C CA . GLN B 2 1 ? 11.586 -2.981 7.22 1 75.07 368 GLN B CA 1
ATOM 666 C C . GLN B 2 1 ? 12.754 -2.839 6.227 1 74.22 368 GLN B C 1
ATOM 667 O O . GLN B 2 1 ? 12.766 -3.483 5.175 1 74.7 368 GLN B O 1
ATOM 673 N N . LEU B 2 2 ? 13.727 -1.988 6.566 1 72.57 369 LEU B N 1
ATOM 674 C CA . LEU B 2 2 ? 14.896 -1.75 5.727 1 71.61 369 LEU B CA 1
ATOM 675 C C . LEU B 2 2 ? 15.835 -2.963 5.605 1 70.45 369 LEU B C 1
ATOM 676 O O . LEU B 2 2 ? 15.934 -3.786 6.513 1 70.75 369 LEU B O 1
ATOM 681 N N . ASP B 2 3 ? 16.569 -3.026 4.499 1 69.03 370 ASP B N 1
ATOM 682 C CA . ASP B 2 3 ? 17.572 -4.052 4.284 1 68.08 370 ASP B CA 1
ATOM 683 C C . ASP B 2 3 ? 18.917 -3.459 4.741 1 67.71 370 ASP B C 1
ATOM 684 O O . ASP B 2 3 ? 19.854 -3.362 3.955 1 67.01 370 ASP B O 1
ATOM 689 N N . ASP B 2 4 ? 19.008 -3.064 6.028 1 67.85 371 ASP B N 1
ATOM 690 C CA . ASP B 2 4 ? 20.204 -2.426 6.603 1 68.38 371 ASP B CA 1
ATOM 691 C C . ASP B 2 4 ? 21.431 -3.352 6.762 1 67.68 371 ASP B C 1
ATOM 692 O O . ASP B 2 4 ? 22.387 -3.017 7.455 1 67.1 371 ASP B O 1
ATOM 697 N N . PHE B 2 5 ? 21.394 -4.499 6.107 1 67.64 372 PHE B N 1
ATOM 698 C CA . PHE B 2 5 ? 22.452 -5.497 6.111 1 68.05 372 PHE B CA 1
ATOM 699 C C . PHE B 2 5 ? 23.159 -5.572 4.736 1 69.44 372 PHE B C 1
ATOM 700 O O . PHE B 2 5 ? 23.844 -6.555 4.481 1 70.05 372 PHE B O 1
ATOM 708 N N . ILE B 2 6 ? 22.984 -4.57 3.848 1 69.58 373 ILE B N 1
ATOM 709 C CA . ILE B 2 6 ? 23.579 -4.623 2.52 1 70.15 373 ILE B CA 1
ATOM 710 C C . ILE B 2 6 ? 24.721 -3.631 2.336 1 71.3 373 ILE B C 1
ATOM 711 O O . ILE B 2 6 ? 24.783 -2.586 3 1 71.38 373 ILE B O 1
ATOM 716 N N . ASP B 2 7 ? 25.618 -3.977 1.397 1 71.67 374 ASP B N 1
ATOM 717 C CA . ASP B 2 7 ? 26.762 -3.174 0.977 1 72.17 374 ASP B CA 1
ATOM 718 C C . ASP B 2 7 ? 26.474 -2.387 -0.314 1 72.01 374 ASP B C 1
ATOM 719 O O . ASP B 2 7 ? 27.427 -1.962 -0.973 1 72.6 374 ASP B O 1
ATOM 724 N N . GLY B 2 8 ? 25.209 -2.248 -0.706 1 71.03 375 GLY B N 1
ATOM 725 C CA . GLY B 2 8 ? 24.876 -1.547 -1.936 1 70.83 375 GLY B CA 1
ATOM 726 C C . GLY B 2 8 ? 23.681 -2.126 -2.652 1 70.53 375 GLY B C 1
ATOM 727 O O . GLY B 2 8 ? 23.18 -3.19 -2.286 1 70.32 375 GLY B O 1
ATOM 728 N N . ILE B 2 9 ? 23.193 -1.396 -3.662 1 70.27 376 ILE B N 1
ATOM 729 C CA . ILE B 2 9 ? 22.027 -1.768 -4.46 1 70.06 376 ILE B CA 1
ATOM 730 C C . ILE B 2 9 ? 22.433 -1.864 -5.925 1 70.86 376 ILE B C 1
ATOM 731 O O . ILE B 2 9 ? 23.203 -1.025 -6.395 1 71.4 376 ILE B O 1
ATOM 736 N N . PHE B 2 10 ? 21.919 -2.877 -6.658 1 70.63 377 PHE B N 1
ATOM 737 C CA . PHE B 2 10 ? 22.187 -3.034 -8.087 1 70.63 377 PHE B CA 1
ATOM 738 C C . PHE B 2 10 ? 21.628 -1.818 -8.83 1 70.82 377 PHE B C 1
ATOM 739 O O . PHE B 2 10 ? 20.478 -1.45 -8.593 1 70.85 377 PHE B O 1
#

Organism: Methanobrevibacter smithii (strain ATCC 35061 / DSM 861 / OCM 144 / PS) (NCBI:txid420247)

Sequence (95 aa):
YEIMLIRPKTIDDINYVVDQVLEESNPVILDLSFLEKESPANFKLAGEKIKQMRSNYGAEALLLSRCNDKNLIIIAPKGVSLVRKQLDDFIDGIF

Foldseek 3Di:
DEEAEEEDQDVVVLVVQLCCCPPVQHKYKYWPLNCVPPPVPVSVVSVVSLVCQCVPFVKDKDFDDDDVSTTIMIIGGDPDDDDDD/DDPVVDPDDD

Radius of gyration: 12.07 Å; Cα contacts (8 Å, |Δi|>4): 170; chains: 2; bounding box: 31×23×28 Å

Nearest PDB structures (foldseek):
  7al2-assembly1_A-2  TM=1.012E+00  e=7.310E-19  Methanobrevibacter smithii ATCC 35061
  8b0j-assembly1_L  TM=5.221E-01  e=7.592E-01  Escherichia coli K-12
  2vrt-assembly3_C  TM=4.986E-01  e=1.970E+00  Escherichia coli
  8tpn-assembly1_A  TM=5.841E-01  e=5.474E+00  Fusarium vanettenii 77-13-4
  9bz0-assembly1_A  TM=4.443E-01  e=4.168E+00  Sus scrofa